Protein AF-A0A7V9NEZ3-F1 (afdb_monomer_lite)

Foldseek 3Di:
DVLLVVLVVCVVVVVLVVSLVSLVVCLVVLVVVPPVSNLVSLLSNLVSLCSVLVVDDLVCNLVSLVVLLVVLVVVCVVPVQRLSSLLSNLVSCLSNVVLVVSVVSLLSSLQSPCVYPPNNPVSNVSSVCCVLVGSLLSVLCVVPVPPSVVSSVVVVVVVVVSCVVRVD

Structure (mmCIF, N/CA/C/O backbone):
data_AF-A0A7V9NEZ3-F1
#
_entry.id   AF-A0A7V9NEZ3-F1
#
loop_
_atom_site.group_PDB
_atom_site.id
_atom_site.type_symbol
_atom_site.label_atom_id
_atom_site.label_alt_id
_atom_site.label_comp_id
_atom_site.label_asym_id
_atom_site.label_entity_id
_atom_site.label_seq_id
_atom_site.pdbx_PDB_ins_code
_atom_site.Cartn_x
_atom_site.Cartn_y
_atom_site.Cartn_z
_atom_site.occupancy
_atom_site.B_iso_or_equiv
_atom_site.auth_seq_id
_atom_site.auth_comp_id
_atom_site.auth_asym_id
_atom_site.auth_atom_id
_atom_site.pdbx_PDB_model_num
ATOM 1 N N . GLU A 1 1 ? 11.061 -5.346 -21.698 1.00 66.56 1 GLU A N 1
ATOM 2 C CA . GLU A 1 1 ? 9.757 -4.837 -22.177 1.00 66.56 1 GLU A CA 1
ATOM 3 C C . GLU A 1 1 ? 8.754 -5.948 -22.486 1.00 66.56 1 GLU A C 1
ATOM 5 O O . GLU A 1 1 ? 7.696 -5.930 -21.875 1.00 66.56 1 GLU A O 1
ATOM 10 N N . LEU A 1 2 ? 9.082 -6.962 -23.305 1.00 80.31 2 LEU A N 1
ATOM 11 C CA . LEU A 1 2 ? 8.154 -8.066 -23.640 1.00 80.31 2 LEU A CA 1
ATOM 12 C C . LEU A 1 2 ? 7.486 -8.724 -22.411 1.00 80.31 2 LEU A C 1
ATOM 14 O O . LEU A 1 2 ? 6.272 -8.881 -22.376 1.00 80.31 2 LEU A O 1
ATOM 18 N N . THR A 1 3 ? 8.256 -9.060 -21.372 1.00 83.12 3 THR A N 1
ATOM 19 C CA . THR A 1 3 ? 7.724 -9.711 -20.160 1.00 83.12 3 THR A CA 1
ATOM 20 C C . THR A 1 3 ? 6.794 -8.813 -19.339 1.00 83.12 3 THR A C 1
ATOM 22 O O . THR A 1 3 ? 5.874 -9.319 -18.706 1.00 83.12 3 THR A O 1
ATOM 25 N N . ILE A 1 4 ? 7.001 -7.491 -19.369 1.00 86.94 4 ILE A N 1
ATOM 26 C CA . ILE A 1 4 ? 6.129 -6.525 -18.680 1.00 86.94 4 ILE A CA 1
ATOM 27 C C . ILE A 1 4 ? 4.768 -6.508 -19.377 1.00 86.94 4 ILE A C 1
ATOM 29 O O . ILE A 1 4 ? 3.754 -6.697 -18.716 1.00 86.94 4 ILE A O 1
ATOM 33 N N . GLY A 1 5 ? 4.755 -6.416 -20.712 1.00 89.69 5 GLY A N 1
ATOM 34 C CA . GLY A 1 5 ? 3.517 -6.483 -21.493 1.00 89.69 5 GLY A CA 1
ATOM 35 C C . GLY A 1 5 ? 2.768 -7.811 -21.326 1.00 89.69 5 GLY A C 1
ATOM 36 O O . GLY A 1 5 ? 1.543 -7.825 -21.264 1.00 89.69 5 GLY A O 1
ATOM 37 N N . VAL A 1 6 ? 3.484 -8.934 -21.176 1.00 92.19 6 VAL A N 1
ATOM 38 C CA . VAL A 1 6 ? 2.861 -10.227 -20.831 1.00 92.19 6 VAL A CA 1
ATOM 39 C C . VAL A 1 6 ? 2.223 -10.188 -19.439 1.00 92.19 6 VAL A C 1
ATOM 41 O O . VAL A 1 6 ? 1.110 -10.683 -19.272 1.00 92.19 6 VAL A O 1
ATOM 44 N N . GLY A 1 7 ? 2.895 -9.596 -18.448 1.00 93.06 7 GLY A N 1
ATOM 45 C CA . GLY A 1 7 ? 2.334 -9.406 -17.108 1.00 93.06 7 GLY A CA 1
ATOM 46 C C . GLY A 1 7 ? 1.058 -8.560 -17.123 1.00 93.06 7 GLY A C 1
ATOM 47 O O . GLY A 1 7 ? 0.061 -8.952 -16.520 1.00 93.06 7 GLY A O 1
ATOM 48 N N . GLU A 1 8 ? 1.059 -7.451 -17.865 1.00 94.19 8 GLU A N 1
ATOM 49 C CA . GLU A 1 8 ? -0.105 -6.570 -18.033 1.00 94.19 8 GLU A CA 1
ATOM 50 C C . GLU A 1 8 ? -1.266 -7.295 -18.725 1.00 94.19 8 GLU A C 1
ATOM 52 O O . GLU A 1 8 ? -2.395 -7.255 -18.240 1.00 94.19 8 GLU A O 1
ATOM 57 N N . TYR A 1 9 ? -0.992 -8.036 -19.804 1.00 96.06 9 TYR A N 1
ATOM 58 C CA . TYR A 1 9 ? -1.996 -8.863 -20.477 1.00 96.06 9 TYR A CA 1
ATOM 59 C C . TYR A 1 9 ? -2.626 -9.889 -19.524 1.00 96.06 9 TYR A C 1
ATOM 61 O O . TYR A 1 9 ? -3.845 -10.006 -19.444 1.00 96.06 9 TYR A O 1
ATOM 69 N N . LEU A 1 10 ? -1.807 -10.601 -18.743 1.00 95.25 10 LEU A N 1
ATOM 70 C CA . LEU A 1 10 ? -2.298 -11.560 -17.749 1.00 95.25 10 LEU A CA 1
ATOM 71 C C . LEU A 1 10 ? -3.146 -10.888 -16.664 1.00 95.25 10 LEU A C 1
ATOM 73 O O . LEU A 1 10 ? -4.124 -11.476 -16.206 1.00 95.25 10 LEU A O 1
ATOM 77 N N . TYR A 1 11 ? -2.777 -9.678 -16.244 1.00 95.25 11 TYR A N 1
ATOM 78 C CA . TYR A 1 11 ? -3.557 -8.908 -15.282 1.00 95.25 11 TYR A CA 1
ATOM 79 C C . TYR A 1 11 ? -4.940 -8.552 -15.842 1.00 95.25 11 TYR A C 1
ATOM 81 O O . TYR A 1 11 ? -5.932 -8.731 -15.140 1.00 95.25 11 TYR A O 1
ATOM 89 N N . LEU A 1 12 ? -5.012 -8.106 -17.100 1.00 95.94 12 LEU A N 1
ATOM 90 C CA . LEU A 1 12 ? -6.273 -7.770 -17.775 1.00 95.94 12 LEU A CA 1
ATOM 91 C C . LEU A 1 12 ? -7.192 -8.987 -17.979 1.00 95.94 12 LEU A C 1
ATOM 93 O O . LEU A 1 12 ? -8.405 -8.830 -18.019 1.00 95.94 12 LEU A O 1
ATOM 97 N N . GLU A 1 13 ? -6.626 -10.193 -18.042 1.00 97.56 13 GLU A N 1
ATOM 98 C CA . GLU A 1 13 ? -7.349 -11.473 -18.125 1.00 97.56 13 GLU A CA 1
ATOM 99 C C . GLU A 1 13 ? -7.709 -12.069 -16.740 1.00 97.56 13 GLU A C 1
ATOM 101 O O . GLU A 1 13 ? -7.945 -13.278 -16.597 1.00 97.56 13 GLU A O 1
ATOM 106 N N . ASP A 1 14 ? -7.680 -11.249 -15.683 1.00 96.50 14 ASP A N 1
ATOM 107 C CA . ASP A 1 14 ? -7.915 -11.630 -14.282 1.00 96.50 14 ASP A CA 1
ATOM 108 C C . ASP A 1 14 ? -6.998 -12.767 -13.779 1.00 96.50 14 ASP A C 1
ATOM 110 O O . ASP A 1 14 ? -7.268 -13.449 -12.782 1.00 96.50 14 ASP A O 1
ATOM 114 N N . ARG A 1 15 ? -5.857 -13.000 -14.443 1.00 97.31 15 ARG A N 1
ATOM 115 C CA . ARG A 1 15 ? -4.840 -13.98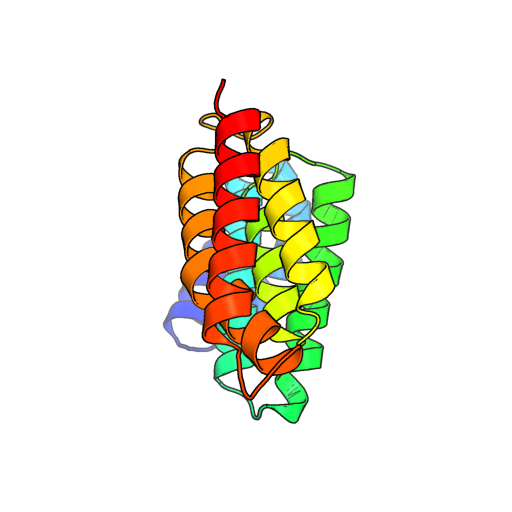7 -14.039 1.00 97.31 15 ARG A CA 1
ATOM 116 C C . ARG A 1 15 ? -3.852 -13.364 -13.056 1.00 97.31 15 ARG A C 1
ATOM 118 O O . ARG A 1 15 ? -2.640 -13.504 -13.208 1.00 97.31 15 ARG A O 1
ATOM 125 N N . PHE A 1 16 ? -4.368 -12.728 -12.004 1.00 97.44 16 PHE A N 1
ATOM 126 C CA . PHE A 1 16 ? -3.596 -11.903 -11.064 1.00 97.44 16 PHE A CA 1
ATOM 127 C C . PHE A 1 16 ? -2.389 -12.612 -10.446 1.00 97.44 16 PHE A C 1
ATOM 129 O O . PHE A 1 16 ? -1.311 -12.036 -10.359 1.00 97.44 16 PHE A O 1
ATOM 136 N N . GLY A 1 17 ? -2.541 -13.883 -10.058 1.00 96.69 17 GLY A N 1
ATOM 137 C CA . GLY A 1 17 ? -1.428 -14.661 -9.511 1.00 96.69 17 GLY A CA 1
ATOM 138 C C . GLY A 1 17 ? -0.304 -14.864 -10.526 1.00 96.69 17 GLY A C 1
ATOM 139 O O . GLY A 1 17 ? 0.858 -14.672 -10.200 1.00 96.69 17 GLY A O 1
ATOM 140 N N . ILE A 1 18 ? -0.642 -15.187 -11.776 1.00 97.38 18 ILE A N 1
ATOM 141 C CA . ILE A 1 18 ? 0.360 -15.383 -12.833 1.00 97.38 18 ILE A CA 1
ATOM 142 C C . ILE A 1 18 ? 1.001 -14.041 -13.201 1.00 97.38 18 ILE A C 1
ATOM 144 O O . ILE A 1 18 ? 2.217 -13.978 -13.376 1.00 97.38 18 ILE A O 1
ATOM 148 N N . ALA A 1 19 ? 0.205 -12.970 -13.268 1.00 97.56 19 ALA A N 1
ATOM 149 C CA . ALA A 1 19 ? 0.694 -11.616 -13.501 1.00 97.56 19 ALA A CA 1
ATOM 150 C C . ALA A 1 19 ? 1.710 -11.199 -12.427 1.00 97.56 19 ALA A C 1
ATOM 152 O O . ALA A 1 19 ? 2.828 -10.822 -12.768 1.00 97.56 19 ALA A O 1
ATOM 153 N N . ALA A 1 20 ? 1.379 -11.373 -11.142 1.00 97.44 20 ALA A N 1
ATOM 154 C CA . ALA A 1 20 ? 2.274 -11.064 -10.028 1.00 97.44 20 ALA A CA 1
ATOM 155 C C . ALA A 1 20 ? 3.597 -11.842 -10.116 1.00 97.44 20 ALA A C 1
ATOM 157 O O . ALA A 1 20 ? 4.668 -11.243 -10.067 1.00 97.44 20 ALA A O 1
ATOM 158 N N . GLU A 1 21 ? 3.546 -13.159 -10.340 1.00 97.56 21 GLU A N 1
ATOM 159 C CA . GLU A 1 21 ? 4.762 -13.967 -10.506 1.00 97.56 21 GLU A CA 1
ATOM 160 C C . GLU A 1 21 ? 5.562 -13.566 -11.761 1.00 97.56 21 GLU A C 1
ATOM 162 O O . GLU A 1 21 ? 6.780 -13.735 -11.821 1.00 97.56 21 GLU A O 1
ATOM 167 N N . THR A 1 22 ? 4.903 -13.054 -12.801 1.00 97.00 22 THR A N 1
ATOM 168 C CA . THR A 1 22 ? 5.573 -12.574 -14.020 1.00 97.00 22 THR A CA 1
ATOM 169 C C . THR A 1 22 ? 6.299 -11.258 -13.763 1.00 97.00 22 THR A C 1
ATOM 171 O O . THR A 1 22 ? 7.468 -11.142 -14.130 1.00 97.00 22 THR A O 1
ATOM 174 N N . PHE A 1 23 ? 5.648 -10.305 -13.088 1.00 96.94 23 PHE A N 1
ATOM 175 C CA . PHE A 1 23 ? 6.270 -9.043 -12.694 1.00 96.94 23 PHE A CA 1
ATOM 176 C C . PHE A 1 23 ? 7.427 -9.258 -11.712 1.00 96.94 23 PHE A C 1
ATOM 178 O O . PHE A 1 23 ? 8.486 -8.671 -11.907 1.00 96.94 23 PHE A O 1
ATOM 185 N N . GLU A 1 24 ? 7.280 -10.161 -10.733 1.00 95.81 24 GLU A N 1
ATOM 186 C CA . GLU A 1 24 ? 8.328 -10.487 -9.750 1.00 95.81 24 GLU A CA 1
ATOM 187 C C . GLU A 1 24 ? 9.661 -10.826 -10.432 1.00 95.81 24 GLU A C 1
ATOM 189 O O . GLU A 1 24 ? 10.707 -10.282 -10.092 1.00 95.81 24 GLU A O 1
ATOM 194 N N . ARG A 1 25 ? 9.621 -11.669 -11.471 1.00 94.56 25 ARG A N 1
ATOM 195 C CA . ARG A 1 25 ? 10.818 -12.115 -12.206 1.00 94.56 25 ARG A CA 1
ATOM 196 C C . ARG A 1 25 ? 11.565 -10.989 -12.916 1.00 94.56 25 ARG A C 1
ATOM 198 O O . ARG A 1 25 ? 12.717 -11.180 -13.304 1.00 94.56 25 ARG A O 1
ATOM 205 N N . VAL A 1 26 ? 10.912 -9.853 -13.143 1.00 93.75 26 VAL A N 1
ATOM 206 C CA . VAL A 1 26 ? 11.496 -8.705 -13.840 1.00 93.75 26 VAL A CA 1
ATOM 207 C C . VAL A 1 26 ? 11.685 -7.486 -12.947 1.00 93.75 26 VAL A C 1
ATOM 209 O O . VAL A 1 26 ? 12.251 -6.508 -13.433 1.00 93.75 26 VAL A O 1
ATOM 212 N N . LEU A 1 27 ? 11.300 -7.543 -11.665 1.00 92.50 27 LEU A N 1
ATOM 213 C CA . LEU A 1 27 ? 11.466 -6.435 -10.719 1.00 92.50 27 LEU A CA 1
ATOM 214 C C . LEU A 1 27 ? 12.923 -5.972 -10.671 1.00 92.50 27 LEU A C 1
ATOM 216 O O . LEU A 1 27 ? 13.213 -4.852 -11.079 1.00 92.50 27 LEU A O 1
ATOM 220 N N . ASP A 1 28 ? 13.862 -6.838 -10.305 1.00 90.50 28 ASP A N 1
ATOM 221 C CA . ASP A 1 28 ? 15.265 -6.423 -10.148 1.00 90.50 28 ASP A CA 1
ATOM 222 C C . ASP A 1 28 ? 15.924 -6.063 -11.488 1.00 90.50 28 ASP A C 1
ATOM 224 O O . ASP A 1 28 ? 16.806 -5.209 -11.576 1.00 90.50 28 ASP A O 1
ATOM 228 N N . VAL A 1 29 ? 15.479 -6.691 -12.581 1.00 90.88 29 VAL A N 1
ATOM 229 C CA . VAL A 1 29 ? 15.985 -6.387 -13.927 1.00 90.88 29 VAL A CA 1
ATOM 230 C C . VAL A 1 29 ? 15.497 -5.019 -14.403 1.00 90.88 29 VAL A C 1
ATOM 232 O O . VAL A 1 29 ? 16.228 -4.333 -15.119 1.00 90.88 29 VAL A O 1
ATOM 235 N N . SER A 1 30 ? 14.297 -4.598 -13.998 1.00 92.44 30 SER A N 1
ATOM 236 C CA . SER A 1 30 ? 13.709 -3.327 -14.427 1.00 92.44 30 SER A CA 1
ATOM 237 C C . SER A 1 30 ? 14.472 -2.098 -13.926 1.00 92.44 30 SER A C 1
ATOM 239 O O . SER A 1 30 ? 14.430 -1.075 -14.601 1.00 92.44 30 SER A O 1
ATOM 241 N N . LEU A 1 31 ? 15.288 -2.216 -12.869 1.00 90.81 31 LEU A N 1
ATOM 242 C CA . LEU A 1 31 ? 16.240 -1.166 -12.471 1.00 90.81 31 LEU A CA 1
ATOM 243 C C . LEU A 1 31 ? 17.200 -0.787 -13.610 1.00 90.81 31 LEU A C 1
ATOM 245 O O . LEU A 1 31 ? 17.531 0.384 -13.783 1.00 90.81 31 LEU A O 1
ATOM 249 N N . ARG A 1 32 ? 17.601 -1.754 -14.450 1.00 91.19 32 ARG A N 1
ATOM 250 C CA . ARG A 1 32 ? 18.468 -1.501 -15.619 1.00 91.19 32 ARG A CA 1
ATOM 251 C C . ARG A 1 32 ? 17.764 -0.727 -16.731 1.00 91.19 32 ARG A C 1
ATOM 253 O O . ARG A 1 32 ? 18.433 -0.163 -17.588 1.00 91.19 32 ARG A O 1
ATOM 260 N N . LEU A 1 33 ? 16.431 -0.729 -16.731 1.00 89.00 33 LEU A N 1
ATOM 261 C CA . LEU A 1 33 ? 15.598 0.048 -17.653 1.00 89.00 33 LEU A CA 1
ATOM 262 C C . LEU A 1 33 ? 15.356 1.477 -17.133 1.00 89.00 33 LEU A C 1
ATOM 264 O O . LEU A 1 33 ? 14.749 2.287 -17.827 1.00 89.00 33 LEU A O 1
ATOM 268 N N . GLY A 1 34 ? 15.850 1.785 -15.931 1.00 90.81 34 GLY A N 1
ATOM 269 C CA . GLY A 1 34 ? 15.758 3.083 -15.279 1.00 90.81 34 GLY A CA 1
ATOM 270 C C . GLY A 1 34 ? 14.731 3.115 -14.138 1.00 90.81 34 GLY A C 1
ATOM 271 O O . GLY A 1 34 ? 13.809 2.294 -14.102 1.00 90.81 34 GLY A O 1
ATOM 272 N N . PRO A 1 35 ? 14.835 4.096 -13.220 1.00 89.12 35 PRO A N 1
ATOM 273 C CA . PRO A 1 35 ? 13.983 4.169 -12.027 1.00 89.12 35 PRO A CA 1
ATOM 274 C C . PRO A 1 35 ? 12.486 4.275 -12.341 1.00 89.12 35 PRO A C 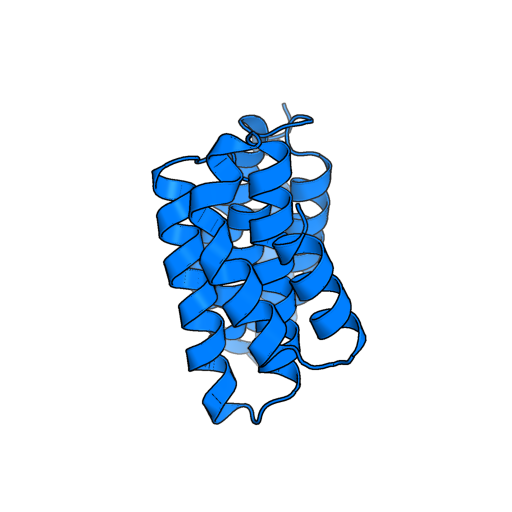1
ATOM 276 O O . PRO A 1 35 ? 11.637 3.846 -11.576 1.00 89.12 35 PRO A O 1
ATOM 279 N N . GLU A 1 36 ? 12.125 4.882 -13.471 1.00 89.31 36 GLU A N 1
ATOM 280 C CA . GLU A 1 36 ? 10.730 5.055 -13.917 1.00 89.31 36 GLU A CA 1
ATOM 281 C C . GLU A 1 36 ? 10.081 3.739 -14.343 1.00 89.31 36 GLU A C 1
ATOM 283 O O . GLU A 1 36 ? 8.940 3.446 -13.989 1.00 89.31 36 GLU A O 1
ATOM 288 N N . ALA A 1 37 ? 10.831 2.926 -15.086 1.00 92.00 37 ALA A N 1
ATOM 289 C CA . ALA A 1 37 ? 10.393 1.593 -15.460 1.00 92.00 37 ALA A CA 1
ATOM 290 C C . ALA A 1 37 ? 10.308 0.688 -14.226 1.00 92.00 37 ALA A C 1
ATOM 292 O O . ALA A 1 37 ? 9.364 -0.094 -14.120 1.00 92.00 37 ALA A O 1
ATOM 293 N N . HIS A 1 38 ? 11.255 0.828 -13.291 1.00 94.81 38 HIS A N 1
ATOM 294 C CA . HIS A 1 38 ? 11.250 0.074 -12.043 1.00 94.81 38 HIS A CA 1
ATOM 295 C C . HIS A 1 38 ? 10.019 0.366 -11.185 1.00 94.81 38 HIS A C 1
ATOM 297 O O . HIS A 1 38 ? 9.276 -0.560 -10.864 1.00 94.81 38 HIS A O 1
ATOM 303 N N . GLU A 1 39 ? 9.746 1.643 -10.898 1.00 93.56 39 GLU A N 1
ATOM 304 C CA . GLU A 1 39 ? 8.566 2.046 -10.126 1.00 93.56 39 GLU A CA 1
ATOM 305 C C . GLU A 1 39 ? 7.267 1.538 -10.762 1.00 93.56 39 GLU A C 1
ATOM 307 O O . GLU A 1 39 ? 6.393 1.038 -10.058 1.00 93.56 39 GLU A O 1
ATOM 312 N N . ARG A 1 40 ? 7.154 1.584 -12.096 1.00 94.12 40 ARG A N 1
ATOM 313 C CA . ARG A 1 40 ? 5.971 1.073 -12.802 1.00 94.12 40 ARG A CA 1
ATOM 314 C C . ARG A 1 40 ? 5.799 -0.437 -12.649 1.00 94.12 40 ARG A C 1
ATOM 316 O O . ARG A 1 40 ? 4.684 -0.905 -12.450 1.00 94.12 40 ARG A O 1
ATOM 323 N N . VAL A 1 41 ? 6.879 -1.213 -12.759 1.00 96.31 41 VAL A N 1
ATOM 324 C CA . VAL A 1 41 ? 6.820 -2.674 -12.567 1.00 96.31 41 VAL A CA 1
ATOM 325 C C . VAL A 1 41 ? 6.482 -3.005 -11.114 1.00 96.31 41 VAL A C 1
ATOM 327 O O . VAL A 1 41 ? 5.693 -3.916 -10.871 1.00 96.31 41 VAL A O 1
ATOM 330 N N . LEU A 1 42 ? 7.043 -2.259 -10.161 1.00 97.19 42 LEU A N 1
ATOM 331 C CA . LEU A 1 42 ? 6.769 -2.417 -8.735 1.00 97.19 42 LEU A CA 1
ATOM 332 C C . LEU A 1 42 ? 5.301 -2.131 -8.397 1.00 97.19 42 LEU A C 1
ATOM 334 O O . LEU A 1 42 ? 4.672 -2.911 -7.678 1.00 97.19 42 LEU A O 1
ATOM 338 N N . ASP A 1 43 ? 4.742 -1.065 -8.966 1.00 97.12 43 ASP A N 1
ATOM 339 C CA . ASP A 1 43 ? 3.332 -0.707 -8.821 1.00 97.12 43 ASP A CA 1
ATOM 340 C C . ASP A 1 43 ? 2.404 -1.769 -9.431 1.00 97.12 43 ASP A C 1
ATOM 342 O O . ASP A 1 43 ? 1.463 -2.239 -8.785 1.00 97.12 43 ASP A O 1
ATOM 346 N N . TRP A 1 44 ? 2.714 -2.240 -10.643 1.00 97.62 44 TRP A N 1
ATOM 347 C CA . TRP A 1 44 ? 1.969 -3.320 -11.295 1.00 97.62 44 TRP A CA 1
ATOM 348 C C . TRP A 1 44 ? 2.011 -4.631 -10.512 1.00 97.62 44 TRP A C 1
ATOM 350 O O . TRP A 1 44 ? 0.989 -5.309 -10.371 1.00 97.62 44 TRP A O 1
ATOM 360 N N . TRP A 1 45 ? 3.181 -4.988 -9.987 1.00 98.50 45 TRP A N 1
ATOM 361 C CA . TRP A 1 45 ? 3.361 -6.173 -9.159 1.00 98.50 45 TRP A CA 1
ATOM 362 C C . TRP A 1 45 ? 2.480 -6.122 -7.906 1.00 98.50 45 TRP A C 1
ATOM 364 O O . TRP A 1 45 ? 1.735 -7.068 -7.631 1.00 98.50 45 TRP A O 1
ATOM 374 N N . ALA A 1 46 ? 2.510 -5.004 -7.179 1.00 98.44 46 ALA A N 1
ATOM 375 C CA . ALA A 1 46 ? 1.715 -4.831 -5.970 1.00 98.44 46 ALA A CA 1
ATOM 376 C C . ALA A 1 46 ? 0.212 -4.769 -6.274 1.00 98.44 46 ALA A C 1
ATOM 378 O O . ALA A 1 46 ? -0.574 -5.414 -5.581 1.00 98.44 46 ALA A O 1
ATOM 379 N N . THR A 1 47 ? -0.180 -4.106 -7.365 1.00 98.19 47 THR A N 1
ATOM 380 C CA . THR A 1 47 ? -1.568 -4.075 -7.851 1.00 98.19 47 THR A CA 1
ATOM 381 C C . THR A 1 47 ? -2.082 -5.480 -8.170 1.00 98.19 47 THR A C 1
ATOM 383 O O . THR A 1 47 ? -3.190 -5.847 -7.775 1.00 98.19 47 THR A O 1
ATOM 386 N N . ALA A 1 48 ? -1.281 -6.309 -8.847 1.00 98.44 48 ALA A N 1
ATOM 387 C CA . ALA A 1 48 ? -1.643 -7.694 -9.136 1.00 98.44 48 ALA A CA 1
ATOM 388 C C . ALA A 1 48 ? -1.821 -8.518 -7.849 1.00 98.44 48 ALA A C 1
ATOM 390 O O . ALA A 1 48 ? -2.778 -9.287 -7.735 1.00 98.44 48 ALA A O 1
ATOM 391 N N . LEU A 1 49 ? -0.947 -8.335 -6.854 1.00 98.44 49 LEU A N 1
ATOM 392 C CA . LEU A 1 49 ? -1.084 -8.997 -5.556 1.00 98.44 49 LEU A CA 1
ATOM 393 C C . LEU A 1 49 ? -2.292 -8.494 -4.754 1.00 98.44 49 LEU A C 1
ATOM 395 O O . LEU A 1 49 ? -2.969 -9.312 -4.134 1.00 98.44 49 LEU A O 1
ATOM 399 N N . ASP A 1 50 ? -2.617 -7.202 -4.794 1.00 98.19 50 ASP A N 1
ATOM 400 C CA . ASP A 1 50 ? -3.817 -6.660 -4.149 1.00 98.19 50 ASP A CA 1
ATOM 401 C C . ASP A 1 50 ? -5.096 -7.234 -4.772 1.00 98.19 50 ASP A C 1
ATOM 403 O O . ASP A 1 50 ? -5.947 -7.778 -4.064 1.00 98.19 50 ASP A O 1
ATOM 407 N N . ARG A 1 51 ? -5.202 -7.244 -6.109 1.00 98.00 51 ARG A N 1
ATOM 408 C CA . ARG A 1 51 ? -6.332 -7.890 -6.803 1.00 98.00 51 ARG A CA 1
ATOM 409 C C . ARG A 1 51 ? -6.427 -9.375 -6.486 1.00 98.00 51 ARG A C 1
ATOM 411 O O . ARG A 1 51 ? -7.525 -9.881 -6.235 1.00 98.00 51 ARG A O 1
ATOM 418 N N . LEU A 1 52 ? -5.288 -10.067 -6.427 1.00 97.62 52 LEU A N 1
ATOM 419 C CA . LEU A 1 52 ? -5.248 -11.450 -5.974 1.00 97.62 52 LEU A CA 1
ATOM 420 C C . LEU A 1 52 ? -5.794 -11.559 -4.545 1.00 97.62 52 LEU A C 1
ATOM 422 O O . LEU A 1 52 ? -6.684 -12.374 -4.331 1.00 97.62 52 LEU A O 1
ATOM 426 N N . ALA A 1 53 ? -5.336 -10.747 -3.591 1.00 97.31 53 ALA A N 1
ATOM 427 C CA . ALA A 1 53 ? -5.811 -10.776 -2.208 1.00 97.31 53 ALA A CA 1
ATOM 428 C C . ALA A 1 53 ? -7.327 -10.543 -2.117 1.00 97.31 53 ALA A C 1
ATOM 430 O O . ALA A 1 53 ? -8.034 -11.319 -1.473 1.00 97.31 53 ALA A O 1
ATOM 431 N N . LEU A 1 54 ? -7.852 -9.539 -2.819 1.00 95.94 54 LEU A N 1
ATOM 432 C CA . LEU A 1 54 ? -9.284 -9.234 -2.843 1.00 95.94 54 LEU A CA 1
ATOM 433 C C . LEU A 1 54 ? -10.128 -10.380 -3.424 1.00 95.94 54 LEU A C 1
ATOM 435 O O . LEU A 1 54 ? -11.244 -10.604 -2.953 1.00 95.94 54 LEU A O 1
ATOM 439 N N . SER A 1 55 ? -9.582 -11.153 -4.371 1.00 95.94 55 SER A N 1
ATOM 440 C CA . SER A 1 55 ? -10.235 -12.348 -4.932 1.00 95.94 55 SER A CA 1
ATOM 441 C C . SER A 1 55 ? -10.243 -13.568 -3.996 1.00 95.94 55 SER A C 1
ATOM 443 O O . SER A 1 55 ? -10.908 -14.564 -4.287 1.00 95.94 55 SER A O 1
ATOM 445 N N . ARG A 1 56 ? -9.497 -13.535 -2.881 1.00 94.94 56 ARG A N 1
ATOM 446 C CA . ARG A 1 56 ? -9.376 -14.660 -1.938 1.00 94.94 56 ARG A CA 1
ATOM 447 C C . ARG A 1 56 ? -10.199 -14.462 -0.659 1.00 94.94 56 ARG A C 1
ATOM 449 O O . ARG A 1 56 ? -10.513 -13.322 -0.290 1.00 94.94 56 ARG A O 1
ATOM 456 N N . PRO A 1 57 ? -10.519 -15.562 0.054 1.00 93.75 57 PRO A N 1
ATOM 457 C CA . PRO A 1 57 ? -11.055 -15.511 1.414 1.00 93.75 57 PRO A CA 1
ATOM 458 C C . PRO A 1 57 ? -10.134 -14.745 2.369 1.00 93.75 57 PRO A C 1
ATOM 460 O O . PRO A 1 57 ? -8.914 -14.719 2.174 1.00 93.75 57 PRO A O 1
ATOM 463 N N . ARG A 1 58 ? -10.718 -14.120 3.400 1.00 90.19 58 ARG A N 1
ATOM 464 C CA . ARG A 1 58 ? -10.035 -13.195 4.324 1.00 90.19 58 ARG A CA 1
ATOM 465 C C . ARG A 1 58 ? -8.816 -13.828 4.999 1.00 90.19 58 ARG A C 1
ATOM 467 O O . ARG A 1 58 ? -7.812 -13.152 5.192 1.00 90.19 58 ARG A O 1
ATOM 474 N N . GLU A 1 59 ? -8.893 -15.119 5.292 1.00 91.38 59 GLU A N 1
ATOM 475 C CA . GLU A 1 59 ? -7.891 -15.912 6.006 1.00 91.38 59 GLU A CA 1
ATOM 476 C C . GLU A 1 59 ? -6.564 -16.002 5.239 1.00 91.38 59 GLU A C 1
ATOM 478 O O . GLU A 1 59 ? -5.500 -16.094 5.843 1.00 91.38 59 GLU A O 1
ATOM 483 N N . ILE A 1 60 ? -6.613 -15.940 3.904 1.00 92.62 60 ILE A N 1
ATOM 484 C CA . ILE A 1 60 ? -5.432 -16.064 3.037 1.00 92.62 60 ILE A CA 1
ATOM 485 C C . ILE A 1 60 ? -4.847 -14.686 2.687 1.00 92.62 60 ILE A C 1
ATOM 487 O O . ILE A 1 60 ? -3.6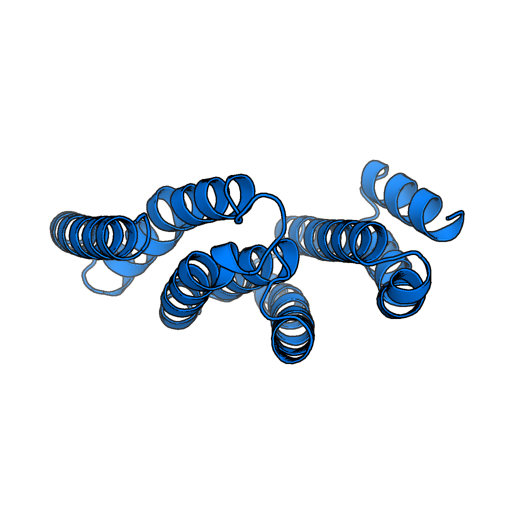56 -14.574 2.388 1.00 92.62 60 ILE A O 1
ATOM 491 N N . ARG A 1 61 ? -5.653 -13.614 2.757 1.00 94.44 61 ARG A N 1
ATOM 492 C CA . ARG A 1 61 ? -5.244 -12.256 2.342 1.00 94.44 61 ARG A CA 1
ATOM 493 C C . ARG A 1 61 ? -4.008 -11.764 3.077 1.00 94.44 61 ARG A C 1
ATOM 495 O O . ARG A 1 61 ? -3.130 -11.183 2.447 1.00 94.44 61 ARG A O 1
ATOM 502 N N . GLY A 1 62 ? -3.917 -12.043 4.379 1.00 94.25 62 GLY A N 1
ATOM 503 C CA . GLY A 1 62 ? -2.788 -11.619 5.209 1.00 94.25 62 GLY A CA 1
ATOM 504 C C . GLY A 1 62 ? -1.442 -12.110 4.672 1.00 94.25 62 GLY A C 1
ATOM 505 O O . GLY A 1 62 ? -0.493 -11.336 4.613 1.00 94.25 62 GLY A O 1
ATOM 506 N N . GLY A 1 63 ? -1.372 -13.356 4.185 1.00 96.12 63 GLY A N 1
ATOM 507 C CA . GLY A 1 63 ? -0.150 -13.904 3.589 1.00 96.12 63 GLY A CA 1
ATOM 508 C C . GLY A 1 63 ? 0.239 -13.229 2.270 1.00 96.12 63 GLY A C 1
ATOM 509 O O . GLY A 1 63 ? 1.423 -13.055 1.994 1.00 96.12 63 GLY A O 1
ATOM 510 N N . ILE A 1 64 ? -0.743 -12.802 1.470 1.00 97.75 64 ILE A N 1
ATOM 511 C CA . ILE A 1 64 ? -0.496 -12.077 0.215 1.00 97.75 64 ILE A CA 1
ATOM 512 C C . ILE A 1 64 ? -0.007 -10.656 0.511 1.00 97.75 64 ILE A C 1
ATOM 514 O O . ILE A 1 64 ? 1.019 -10.244 -0.027 1.00 97.75 64 ILE A O 1
ATOM 518 N N . TYR A 1 65 ? -0.673 -9.931 1.414 1.00 98.31 65 TYR A N 1
ATOM 519 C CA . TYR A 1 65 ? -0.232 -8.594 1.815 1.00 98.31 65 TYR A CA 1
ATOM 520 C C . TYR A 1 65 ? 1.139 -8.611 2.503 1.00 98.31 65 TYR A C 1
ATOM 522 O O . TYR A 1 65 ? 1.943 -7.717 2.258 1.00 98.31 65 TYR A O 1
ATOM 530 N N . ALA A 1 66 ? 1.471 -9.652 3.274 1.00 97.62 66 ALA A N 1
ATOM 531 C CA . ALA A 1 66 ? 2.803 -9.805 3.862 1.00 97.62 66 ALA A CA 1
ATOM 532 C C . ALA A 1 66 ? 3.924 -9.881 2.805 1.00 97.62 66 ALA A C 1
ATOM 534 O O . ALA A 1 66 ? 5.020 -9.371 3.043 1.00 97.62 66 ALA A O 1
ATOM 535 N N . ARG A 1 67 ? 3.653 -10.452 1.617 1.00 97.94 67 ARG A N 1
ATOM 536 C CA . ARG A 1 67 ? 4.603 -10.414 0.488 1.00 97.94 67 ARG A CA 1
ATOM 537 C C . ARG A 1 67 ? 4.849 -8.981 0.024 1.00 97.94 67 ARG A C 1
ATOM 539 O O . ARG A 1 67 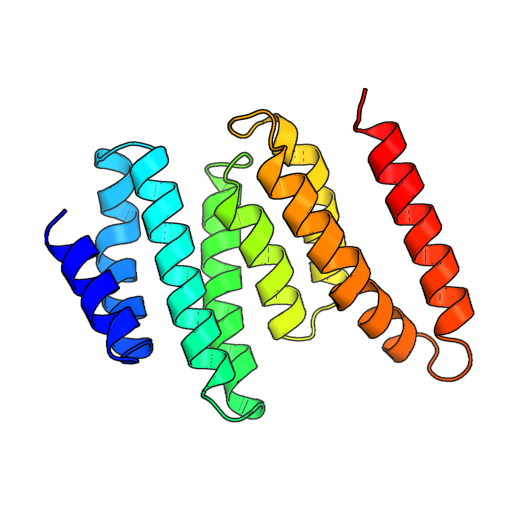? 6.005 -8.603 -0.147 1.00 97.94 67 ARG A O 1
ATOM 546 N N . ILE A 1 68 ? 3.779 -8.193 -0.133 1.00 98.56 68 ILE A N 1
ATOM 547 C CA . ILE A 1 68 ? 3.873 -6.776 -0.514 1.00 98.56 68 ILE A CA 1
ATOM 548 C C . ILE A 1 68 ? 4.700 -6.015 0.527 1.00 98.56 68 ILE A C 1
ATOM 550 O O . ILE A 1 68 ? 5.677 -5.371 0.159 1.00 98.56 68 ILE A O 1
ATOM 554 N N . VAL A 1 69 ? 4.377 -6.162 1.818 1.00 98.69 69 VAL A N 1
ATOM 555 C CA . VAL A 1 69 ? 5.113 -5.519 2.923 1.00 98.69 69 VAL A CA 1
ATOM 556 C C . VAL A 1 69 ? 6.609 -5.821 2.834 1.00 98.69 69 VAL A C 1
ATOM 558 O O . VAL A 1 69 ? 7.409 -4.893 2.764 1.00 98.69 69 VAL A O 1
ATOM 561 N N . SER A 1 70 ? 6.989 -7.100 2.747 1.00 98.31 70 SER A N 1
ATOM 562 C CA . SER A 1 70 ? 8.404 -7.489 2.715 1.00 98.31 70 SER A CA 1
ATOM 563 C C . SER A 1 70 ? 9.156 -6.912 1.511 1.00 98.31 70 SER A C 1
ATOM 565 O O . SER A 1 70 ? 10.323 -6.536 1.639 1.00 98.31 70 SER A O 1
ATOM 567 N N . ARG A 1 71 ? 8.519 -6.824 0.335 1.00 98.06 71 ARG A N 1
ATOM 568 C CA . ARG A 1 71 ? 9.163 -6.247 -0.854 1.00 98.06 71 ARG A CA 1
ATOM 569 C C . ARG A 1 71 ? 9.299 -4.729 -0.760 1.00 98.06 71 ARG A C 1
ATOM 571 O O . ARG A 1 71 ? 10.342 -4.223 -1.170 1.00 98.06 71 ARG A O 1
ATOM 578 N N . MET A 1 72 ? 8.296 -4.029 -0.224 1.00 98.38 72 MET A N 1
ATOM 579 C CA . MET A 1 72 ? 8.335 -2.567 -0.091 1.00 98.38 72 MET A CA 1
ATOM 580 C C . MET A 1 72 ? 9.289 -2.105 1.008 1.00 98.38 72 MET A C 1
ATOM 582 O O . MET A 1 72 ? 9.949 -1.088 0.838 1.00 98.38 72 MET A O 1
ATOM 586 N N . GLU A 1 73 ? 9.430 -2.864 2.096 1.00 98.31 73 GLU A N 1
ATOM 587 C CA . GLU A 1 73 ? 10.456 -2.598 3.114 1.00 98.31 73 GLU A CA 1
ATOM 588 C C . GLU A 1 73 ? 11.869 -2.679 2.527 1.00 98.31 73 GLU A C 1
ATOM 590 O O . GLU A 1 73 ? 12.696 -1.814 2.802 1.00 98.31 73 GLU A O 1
ATOM 595 N N . LYS A 1 74 ? 12.136 -3.690 1.688 1.00 97.31 74 LYS A N 1
ATOM 596 C CA . LYS A 1 74 ? 13.415 -3.808 0.972 1.00 97.31 74 LYS A CA 1
ATOM 597 C C . LYS A 1 74 ? 13.620 -2.662 -0.011 1.00 97.31 74 LYS A C 1
ATOM 599 O O . LYS A 1 74 ? 14.713 -2.121 -0.068 1.00 97.31 74 LYS A O 1
ATOM 604 N N . GLU A 1 75 ? 12.578 -2.290 -0.753 1.00 96.88 75 GLU A N 1
ATOM 605 C CA . GLU A 1 75 ? 12.667 -1.177 -1.698 1.00 96.88 75 GLU A CA 1
ATOM 606 C C . GLU A 1 75 ? 12.998 0.132 -0.984 1.00 96.88 75 GLU A C 1
ATOM 608 O O . GLU A 1 75 ? 13.947 0.800 -1.358 1.00 96.88 75 GLU A O 1
ATOM 613 N N . LEU A 1 76 ? 12.275 0.470 0.087 1.00 96.62 76 LEU A N 1
ATOM 614 C CA . LEU A 1 76 ? 12.470 1.725 0.821 1.00 96.62 76 LEU A CA 1
ATOM 615 C C . LEU A 1 76 ? 13.792 1.783 1.595 1.00 96.62 76 LEU A C 1
ATOM 617 O O . LEU A 1 76 ? 14.225 2.873 1.967 1.00 96.62 76 LEU A O 1
ATOM 621 N N . ALA A 1 77 ? 14.421 0.636 1.861 1.00 96.31 77 ALA A N 1
ATOM 622 C CA . ALA A 1 77 ? 15.770 0.591 2.415 1.00 96.31 77 ALA A CA 1
ATOM 623 C C . ALA A 1 77 ? 16.829 1.039 1.391 1.00 96.31 77 ALA A C 1
ATOM 625 O O . ALA A 1 77 ? 17.819 1.652 1.784 1.00 96.31 77 ALA A O 1
ATOM 626 N N . GLU A 1 78 ? 16.606 0.760 0.104 1.00 93.75 78 GLU A N 1
ATOM 627 C CA . GLU A 1 78 ? 17.511 1.122 -0.995 1.00 93.75 78 GLU A CA 1
ATOM 628 C C . GLU A 1 78 ? 17.149 2.486 -1.614 1.00 93.75 78 GLU A C 1
ATOM 630 O O . GLU A 1 78 ? 18.026 3.311 -1.864 1.00 93.75 78 GLU A O 1
ATOM 635 N N . ASP A 1 79 ? 15.855 2.751 -1.811 1.00 92.81 79 ASP A N 1
ATOM 636 C CA . ASP A 1 79 ? 15.301 3.999 -2.337 1.00 92.81 79 ASP A CA 1
ATOM 637 C C . ASP A 1 79 ? 14.170 4.542 -1.436 1.00 92.81 79 ASP A C 1
ATOM 639 O O . ASP A 1 79 ? 12.984 4.257 -1.647 1.00 92.81 79 ASP A O 1
ATOM 643 N N . PRO A 1 80 ? 14.504 5.394 -0.447 1.00 92.44 80 PRO A N 1
ATOM 644 C CA . PRO A 1 80 ? 13.516 6.036 0.423 1.00 92.44 80 PRO A CA 1
ATOM 645 C C . PRO A 1 80 ? 12.528 6.968 -0.304 1.00 92.44 80 PRO A C 1
ATOM 647 O O . PRO A 1 80 ? 11.529 7.378 0.296 1.00 92.44 80 PRO A O 1
ATOM 650 N N . GLY A 1 81 ? 12.824 7.352 -1.552 1.00 91.94 81 GLY A N 1
ATOM 651 C CA . GLY A 1 81 ? 11.996 8.217 -2.392 1.00 91.94 81 GLY A CA 1
ATOM 652 C C . GLY A 1 81 ? 11.003 7.464 -3.281 1.00 91.94 81 GLY A C 1
ATOM 653 O O . GLY A 1 81 ? 10.195 8.120 -3.942 1.00 91.94 81 GLY A O 1
ATOM 654 N N . SER A 1 82 ? 11.032 6.124 -3.278 1.00 94.56 82 SER A N 1
ATOM 655 C CA . SER A 1 82 ? 10.166 5.283 -4.109 1.00 94.56 82 SER A CA 1
ATOM 656 C C . SER A 1 82 ? 8.692 5.468 -3.744 1.00 94.56 82 SER A C 1
ATOM 658 O O . SER A 1 82 ? 8.193 4.991 -2.716 1.00 94.56 82 SER A O 1
ATOM 660 N N . ALA A 1 83 ? 7.970 6.176 -4.614 1.00 95.12 83 ALA A N 1
ATOM 661 C CA . ALA A 1 83 ? 6.564 6.490 -4.405 1.00 95.12 83 ALA A CA 1
ATOM 662 C C . ALA A 1 83 ? 5.655 5.249 -4.321 1.00 95.12 83 ALA A C 1
ATOM 664 O O . ALA A 1 83 ? 4.905 5.137 -3.341 1.00 95.12 83 ALA A O 1
ATOM 665 N N . PRO A 1 84 ? 5.713 4.288 -5.267 1.00 96.44 84 PRO A N 1
ATOM 666 C CA . PRO A 1 84 ? 4.896 3.082 -5.167 1.00 96.44 84 PRO A CA 1
ATOM 667 C C . PRO A 1 84 ? 5.217 2.280 -3.904 1.00 96.44 84 PRO A C 1
ATOM 669 O O . PRO A 1 84 ? 4.297 1.759 -3.278 1.00 96.44 84 PRO A O 1
ATOM 672 N N . ALA A 1 85 ? 6.480 2.227 -3.468 1.00 97.50 85 ALA A N 1
ATOM 673 C CA . ALA A 1 85 ? 6.838 1.482 -2.267 1.00 97.50 85 ALA A CA 1
ATOM 674 C C . ALA A 1 85 ? 6.239 2.091 -0.993 1.00 97.50 85 ALA A C 1
ATOM 676 O O . ALA A 1 85 ? 5.661 1.368 -0.178 1.00 97.50 85 ALA A O 1
ATOM 677 N N . ALA A 1 86 ? 6.298 3.417 -0.839 1.00 97.69 86 ALA A N 1
ATOM 678 C CA . ALA A 1 86 ? 5.709 4.112 0.305 1.00 97.69 86 ALA A CA 1
ATOM 679 C C . ALA A 1 86 ? 4.179 3.937 0.375 1.00 97.69 86 ALA A C 1
ATOM 681 O O . ALA A 1 86 ? 3.620 3.675 1.451 1.00 97.69 86 ALA A O 1
ATOM 682 N N . TYR A 1 87 ? 3.500 4.037 -0.773 1.00 98.12 87 TYR A N 1
ATOM 683 C CA . TYR A 1 87 ? 2.059 3.804 -0.864 1.00 98.12 87 TYR A CA 1
ATOM 684 C C . TYR A 1 87 ? 1.699 2.353 -0.526 1.00 98.12 87 TYR A C 1
ATOM 686 O O . TYR A 1 87 ? 0.912 2.102 0.393 1.00 98.12 87 TYR A O 1
ATOM 694 N N . TRP A 1 88 ? 2.303 1.390 -1.228 1.00 98.56 88 TRP A N 1
ATOM 695 C CA . TRP A 1 88 ? 1.953 -0.021 -1.093 1.00 98.56 88 TRP A CA 1
ATOM 696 C C . TRP A 1 88 ? 2.354 -0.615 0.252 1.00 98.56 88 TRP A C 1
ATOM 698 O O . TRP A 1 88 ? 1.633 -1.479 0.745 1.00 98.56 88 TRP A O 1
ATOM 708 N N . LEU A 1 89 ? 3.423 -0.133 0.897 1.00 98.75 89 LEU A N 1
ATOM 709 C CA . LEU A 1 89 ? 3.737 -0.519 2.274 1.00 98.75 89 LEU A CA 1
ATOM 710 C C . LEU A 1 89 ? 2.578 -0.158 3.211 1.00 98.75 89 LEU A C 1
ATOM 712 O O . LEU A 1 89 ? 2.088 -1.002 3.959 1.00 98.75 89 LEU A O 1
ATOM 716 N N . SER A 1 90 ? 2.097 1.082 3.127 1.00 98.44 90 SER A N 1
ATOM 717 C CA . SER A 1 90 ? 1.000 1.584 3.960 1.00 98.44 90 SER A CA 1
ATOM 718 C C . SER A 1 90 ? -0.308 0.834 3.688 1.00 98.44 90 SER A C 1
ATOM 720 O O . SER A 1 90 ? -0.998 0.407 4.618 1.00 98.44 90 SER A O 1
ATOM 722 N N . ALA A 1 91 ? -0.636 0.630 2.410 1.00 98.44 91 ALA A N 1
ATOM 723 C CA . ALA A 1 91 ? -1.841 -0.077 1.991 1.00 98.44 91 ALA A CA 1
ATOM 724 C C . ALA A 1 91 ? -1.809 -1.564 2.386 1.00 98.44 91 ALA A C 1
ATOM 726 O O . ALA A 1 91 ? -2.806 -2.088 2.887 1.00 98.44 91 ALA A O 1
ATOM 727 N N . ALA A 1 92 ? -0.667 -2.237 2.226 1.00 98.44 92 ALA A N 1
ATOM 728 C CA . ALA A 1 92 ? -0.522 -3.646 2.573 1.00 98.44 92 ALA A CA 1
ATOM 729 C C . ALA A 1 92 ? -0.505 -3.881 4.087 1.00 98.44 92 ALA A C 1
ATOM 731 O O . ALA A 1 92 ? -1.128 -4.836 4.540 1.00 98.44 92 ALA A O 1
ATOM 732 N N . LEU A 1 93 ? 0.115 -2.999 4.881 1.00 98.44 93 LEU A N 1
ATOM 733 C CA . LEU A 1 93 ? 0.030 -3.050 6.350 1.00 98.44 93 LEU A CA 1
ATOM 734 C C . LEU A 1 93 ? -1.415 -2.888 6.836 1.00 98.44 93 LEU A C 1
ATOM 736 O O . LEU A 1 93 ? -1.859 -3.595 7.739 1.00 98.44 93 LEU A O 1
ATOM 740 N N . ARG A 1 94 ? -2.202 -2.020 6.186 1.00 97.12 94 ARG A N 1
ATOM 741 C CA . ARG A 1 94 ? -3.650 -1.977 6.427 1.00 97.12 94 ARG A CA 1
ATOM 742 C C . ARG A 1 94 ? -4.312 -3.305 6.038 1.00 97.12 94 ARG A C 1
ATOM 744 O O . ARG A 1 94 ? -5.122 -3.827 6.798 1.00 97.12 94 ARG A O 1
ATOM 751 N N . GLY A 1 95 ? -3.946 -3.876 4.891 1.00 95.06 95 GLY A N 1
ATOM 752 C CA . GLY A 1 95 ? -4.449 -5.167 4.410 1.00 95.06 95 GLY A CA 1
ATOM 753 C C . GLY A 1 95 ? -4.138 -6.363 5.324 1.00 95.06 95 GLY A C 1
ATOM 754 O O . GLY A 1 95 ? -4.936 -7.302 5.385 1.00 95.06 95 GLY A O 1
ATOM 755 N N . THR A 1 96 ? -3.030 -6.335 6.074 1.00 95.88 96 THR A N 1
ATOM 756 C CA . THR A 1 96 ? -2.714 -7.342 7.106 1.00 95.88 96 THR A CA 1
ATOM 757 C C . THR A 1 96 ? -3.438 -7.098 8.432 1.00 95.88 96 THR A C 1
ATOM 759 O O . THR A 1 96 ? -3.467 -7.993 9.276 1.00 95.88 96 THR A O 1
ATOM 762 N N . GLY A 1 97 ? -4.047 -5.923 8.619 1.00 94.50 97 GLY A N 1
ATOM 763 C CA . GLY A 1 97 ? -4.669 -5.494 9.874 1.00 94.50 97 GLY A CA 1
ATOM 764 C C . GLY A 1 97 ? -3.700 -4.836 10.861 1.00 94.50 97 GLY A C 1
ATOM 765 O O . GLY A 1 97 ? -4.111 -4.495 11.970 1.00 94.50 97 GLY A O 1
ATOM 766 N N . ASP A 1 98 ? -2.441 -4.614 10.475 1.00 96.38 98 ASP A N 1
ATOM 767 C CA . ASP A 1 98 ? -1.461 -3.886 11.283 1.00 96.38 98 ASP A CA 1
ATOM 768 C C . ASP A 1 98 ? -1.641 -2.372 11.105 1.00 96.38 98 ASP A C 1
ATOM 770 O O . ASP A 1 98 ? -0.866 -1.663 10.456 1.00 96.38 98 ASP A O 1
ATOM 774 N N . LEU A 1 99 ? -2.752 -1.876 11.649 1.00 96.56 99 LEU A N 1
ATOM 775 C CA . LEU A 1 99 ? -3.184 -0.499 11.442 1.00 96.56 99 LEU A CA 1
ATOM 776 C C . LEU A 1 99 ? -2.248 0.522 12.102 1.00 96.56 99 LEU A C 1
ATOM 778 O O . LEU A 1 99 ? -2.148 1.659 11.639 1.00 96.56 99 LEU A O 1
ATOM 782 N N . GLU A 1 100 ? -1.564 0.138 13.181 1.00 95.94 100 GLU A N 1
ATOM 783 C CA . GLU A 1 100 ? -0.586 1.002 13.840 1.00 95.94 100 GLU A CA 1
ATOM 784 C C . GLU A 1 100 ? 0.628 1.228 12.938 1.00 95.94 100 GLU A C 1
ATOM 786 O O . GLU A 1 100 ? 0.973 2.379 12.656 1.00 95.94 100 GLU A O 1
ATOM 791 N N . ARG A 1 101 ? 1.213 0.154 12.389 1.00 97.75 101 ARG A N 1
ATOM 792 C CA . ARG A 1 101 ? 2.310 0.295 11.428 1.00 97.75 101 ARG A CA 1
ATOM 793 C C . ARG A 1 101 ? 1.858 0.967 10.138 1.00 97.75 101 ARG A C 1
ATOM 795 O O . ARG A 1 101 ? 2.616 1.775 9.613 1.00 97.75 101 ARG A O 1
ATOM 802 N N . ALA A 1 102 ? 0.643 0.703 9.651 1.00 98.38 102 ALA A N 1
ATOM 803 C CA . ALA A 1 102 ? 0.108 1.369 8.460 1.00 98.38 102 ALA A CA 1
ATOM 804 C C . ALA A 1 102 ? 0.079 2.899 8.622 1.00 98.38 102 ALA A C 1
ATOM 806 O O . ALA A 1 102 ? 0.473 3.632 7.716 1.00 98.38 102 ALA A O 1
ATOM 807 N N . TRP A 1 103 ? -0.334 3.389 9.796 1.00 97.88 103 TRP A N 1
ATOM 808 C CA . TRP A 1 103 ? -0.314 4.817 10.121 1.00 97.88 103 TRP A CA 1
ATOM 809 C C . TRP A 1 103 ? 1.096 5.404 10.123 1.00 97.88 103 TRP A C 1
ATOM 811 O O . TRP A 1 103 ? 1.327 6.459 9.531 1.00 97.88 103 TRP A O 1
ATOM 821 N N . HIS A 1 104 ? 2.043 4.736 10.781 1.00 97.88 104 HIS A N 1
ATOM 822 C CA . HIS A 1 104 ? 3.422 5.220 10.846 1.00 97.88 104 HIS A CA 1
ATOM 823 C C . HIS A 1 104 ? 4.095 5.197 9.472 1.00 97.88 104 HIS A C 1
ATOM 825 O O . HIS A 1 104 ? 4.740 6.177 9.103 1.00 97.88 104 HIS A O 1
ATOM 831 N N . ALA A 1 105 ? 3.890 4.132 8.693 1.00 98.25 105 ALA A N 1
ATOM 832 C CA . ALA A 1 105 ? 4.411 4.000 7.335 1.00 98.25 105 ALA A CA 1
ATOM 833 C C . ALA A 1 105 ? 3.871 5.098 6.410 1.00 98.25 105 ALA A C 1
ATOM 835 O O . ALA A 1 105 ? 4.652 5.735 5.709 1.00 98.25 105 ALA A O 1
ATOM 836 N N . ALA A 1 106 ? 2.571 5.399 6.473 1.00 97.94 106 ALA A N 1
ATOM 837 C CA . ALA A 1 106 ? 1.975 6.444 5.643 1.00 97.94 106 ALA A CA 1
ATOM 838 C C . ALA A 1 106 ? 2.508 7.843 6.001 1.00 97.94 106 ALA A C 1
ATOM 840 O O . ALA A 1 106 ? 2.771 8.660 5.119 1.00 97.94 106 ALA A O 1
ATOM 841 N N . ARG A 1 107 ? 2.739 8.118 7.292 1.00 97.44 107 ARG A N 1
ATOM 842 C CA . ARG A 1 107 ? 3.354 9.378 7.747 1.00 97.44 107 ARG A CA 1
ATOM 843 C C . ARG A 1 107 ? 4.819 9.488 7.334 1.00 97.44 107 ARG A C 1
ATOM 845 O O . ARG A 1 107 ? 5.234 10.558 6.899 1.00 97.44 107 ARG A O 1
ATOM 852 N N . ALA A 1 108 ? 5.584 8.402 7.446 1.00 96.81 108 ALA A N 1
ATOM 853 C CA . ALA A 1 108 ? 6.956 8.353 6.951 1.00 96.81 108 ALA A CA 1
ATOM 854 C C . ALA A 1 108 ? 6.987 8.604 5.436 1.00 96.81 108 ALA A C 1
ATOM 856 O O . ALA A 1 108 ? 7.707 9.493 4.991 1.00 96.81 108 ALA A O 1
ATOM 857 N N . GLY A 1 109 ? 6.115 7.927 4.683 1.00 95.88 109 GLY A N 1
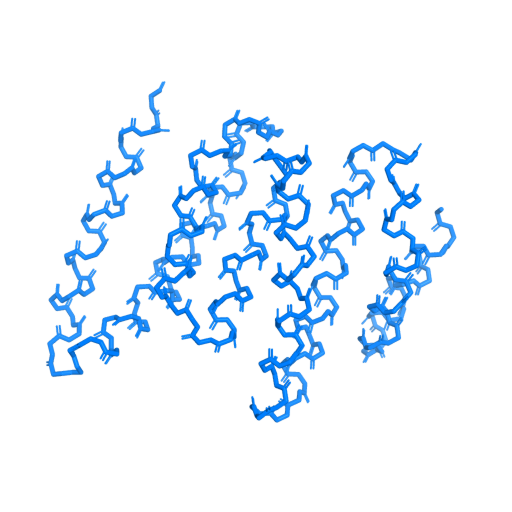ATOM 858 C CA . GLY A 1 109 ? 5.941 8.115 3.245 1.00 95.88 109 GLY A CA 1
ATOM 859 C C . GLY A 1 109 ? 5.584 9.551 2.863 1.00 95.88 109 GLY A C 1
ATOM 860 O O . GLY A 1 109 ? 6.138 10.078 1.910 1.00 95.88 109 GLY A O 1
ATOM 861 N N . TRP A 1 110 ? 4.727 10.239 3.625 1.00 95.81 110 TRP A N 1
ATOM 862 C CA . TRP A 1 110 ? 4.411 11.656 3.385 1.00 95.81 110 TRP A CA 1
ATOM 863 C C . TRP A 1 110 ? 5.630 12.578 3.522 1.00 95.81 110 TRP A C 1
ATOM 865 O O . TRP A 1 110 ? 5.792 13.535 2.752 1.00 95.81 110 TRP A O 1
ATOM 875 N N . ILE A 1 111 ? 6.468 12.316 4.527 1.00 93.94 111 ILE A N 1
ATOM 876 C CA . ILE A 1 111 ? 7.685 13.087 4.797 1.00 93.94 111 ILE A CA 1
ATOM 877 C C . ILE A 1 111 ? 8.719 12.814 3.701 1.00 93.94 111 ILE A C 1
ATOM 879 O O . ILE A 1 111 ? 9.249 13.758 3.115 1.00 93.94 111 ILE A O 1
ATOM 883 N N . THR A 1 112 ? 8.966 11.541 3.380 1.00 93.25 112 THR A N 1
ATOM 884 C CA . THR A 1 112 ? 9.964 11.142 2.379 1.00 93.25 112 THR A CA 1
ATOM 885 C C . THR A 1 112 ? 9.499 11.356 0.942 1.00 93.25 112 THR A C 1
ATOM 887 O O . THR A 1 112 ? 10.340 11.422 0.055 1.00 93.25 112 THR A O 1
ATOM 890 N N . ALA A 1 113 ? 8.203 11.588 0.701 1.00 91.69 113 ALA A N 1
ATOM 891 C CA . ALA A 1 113 ? 7.653 11.961 -0.606 1.00 91.69 113 ALA A CA 1
ATOM 892 C C . ALA A 1 113 ? 8.399 13.137 -1.266 1.00 91.69 113 ALA A C 1
ATOM 894 O O . ALA A 1 113 ? 8.478 13.211 -2.488 1.00 91.69 113 ALA A O 1
ATOM 895 N N . LEU A 1 114 ? 8.977 14.040 -0.463 1.00 88.25 114 LEU A N 1
ATOM 896 C CA . LEU A 1 114 ? 9.787 15.168 -0.939 1.00 88.25 114 LEU A CA 1
ATOM 897 C C . LEU A 1 114 ? 11.091 14.743 -1.629 1.00 88.25 114 LEU A C 1
ATOM 899 O O . LEU A 1 114 ? 11.634 15.517 -2.414 1.00 88.25 114 LEU A O 1
ATOM 903 N N . LEU A 1 115 ? 11.594 13.546 -1.321 1.00 86.94 115 LEU A N 1
ATOM 904 C CA . LEU A 1 115 ? 12.762 12.938 -1.963 1.00 86.94 115 LEU A CA 1
ATOM 905 C C . LEU A 1 115 ? 12.406 12.336 -3.328 1.00 86.94 115 LEU A C 1
ATOM 907 O O . LEU A 1 115 ? 13.282 12.173 -4.173 1.00 86.94 115 LEU A O 1
ATOM 911 N N . GLY A 1 116 ? 11.129 12.002 -3.526 1.00 81.31 116 GLY A N 1
ATOM 912 C CA . GLY A 1 116 ? 10.619 11.390 -4.743 1.00 81.31 116 GLY A CA 1
ATOM 913 C C . GLY A 1 116 ? 10.438 12.379 -5.895 1.00 81.31 116 GLY A C 1
ATOM 914 O O . GLY A 1 116 ? 10.574 13.602 -5.773 1.00 81.31 116 GLY A O 1
ATOM 915 N N . ARG A 1 117 ? 10.084 11.827 -7.056 1.00 72.00 117 ARG A N 1
ATOM 916 C CA . ARG A 1 117 ? 9.788 12.607 -8.266 1.00 72.00 117 ARG A CA 1
ATOM 917 C C . ARG A 1 117 ? 8.528 13.465 -8.083 1.00 72.00 117 ARG A C 1
ATOM 919 O O . ARG A 1 117 ? 7.653 13.144 -7.285 1.00 72.00 117 ARG A O 1
ATOM 926 N N . ASP A 1 118 ? 8.466 14.597 -8.790 1.00 75.06 118 ASP A N 1
ATOM 927 C CA . ASP A 1 118 ? 7.389 15.606 -8.675 1.00 75.06 118 ASP A CA 1
ATOM 928 C C . ASP A 1 118 ? 7.157 16.135 -7.239 1.00 75.06 118 ASP A C 1
ATOM 930 O O . ASP A 1 118 ? 6.058 16.541 -6.861 1.00 75.06 118 ASP A O 1
ATOM 934 N N . ARG A 1 119 ? 8.196 16.072 -6.385 1.00 71.12 119 ARG A N 1
ATOM 935 C CA . ARG A 1 119 ? 8.110 16.368 -4.939 1.00 71.12 119 ARG A CA 1
ATOM 936 C C . ARG A 1 119 ? 6.998 15.576 -4.229 1.00 71.12 119 ARG A C 1
ATOM 938 O O . ARG A 1 119 ? 6.470 16.017 -3.205 1.00 71.12 119 ARG A O 1
ATOM 945 N N . GLY A 1 120 ? 6.625 14.430 -4.801 1.00 80.31 120 GLY A N 1
ATOM 946 C CA . GLY A 1 120 ? 5.646 13.508 -4.253 1.00 80.31 120 GLY A CA 1
ATOM 947 C C . GLY A 1 120 ? 4.213 14.034 -4.213 1.00 80.31 120 GLY A C 1
ATOM 948 O O . GLY A 1 120 ? 3.452 13.589 -3.358 1.00 80.31 120 GLY A O 1
ATOM 949 N N . ALA A 1 121 ? 3.819 14.961 -5.095 1.00 88.62 121 ALA A N 1
ATOM 950 C CA . ALA A 1 121 ? 2.465 15.525 -5.093 1.00 88.62 121 ALA A CA 1
ATOM 951 C C . ALA A 1 121 ? 1.375 14.444 -5.249 1.00 88.62 121 ALA A C 1
ATOM 953 O O . ALA A 1 121 ? 0.439 14.385 -4.448 1.00 88.62 121 ALA A O 1
ATOM 954 N N . ALA A 1 122 ? 1.538 13.546 -6.228 1.00 91.19 122 ALA A N 1
ATOM 955 C CA . ALA A 1 122 ? 0.628 12.419 -6.449 1.00 91.19 122 ALA A CA 1
ATOM 956 C C . ALA A 1 122 ? 0.610 11.450 -5.252 1.00 91.19 122 ALA A C 1
ATOM 958 O O . ALA A 1 122 ? -0.451 11.172 -4.697 1.00 91.19 122 ALA A O 1
ATOM 959 N N . LEU A 1 123 ? 1.792 11.028 -4.785 1.00 94.12 123 LEU A N 1
ATOM 960 C CA . LEU A 1 123 ? 1.931 10.143 -3.624 1.00 94.12 123 LEU A CA 1
ATOM 961 C C . LEU A 1 123 ? 1.244 10.718 -2.381 1.00 94.12 123 LEU A C 1
ATOM 963 O O . LEU A 1 123 ? 0.516 10.014 -1.687 1.00 94.12 123 LEU A O 1
ATOM 967 N N . ARG A 1 124 ? 1.459 12.005 -2.096 1.00 95.00 124 ARG A N 1
ATOM 968 C CA . ARG A 1 124 ? 0.843 12.696 -0.960 1.00 95.00 124 ARG A CA 1
ATOM 969 C C . ARG A 1 124 ? -0.679 12.689 -1.066 1.00 95.00 124 ARG A C 1
ATOM 971 O O . ARG A 1 124 ? -1.337 12.383 -0.077 1.00 95.00 124 ARG A O 1
ATOM 978 N N . ALA A 1 125 ? -1.241 12.954 -2.245 1.00 95.62 125 ALA A N 1
ATOM 979 C CA . ALA A 1 125 ? -2.688 12.889 -2.452 1.00 95.62 125 ALA A CA 1
ATOM 980 C C . ALA A 1 125 ? -3.257 11.475 -2.216 1.00 95.62 125 ALA A C 1
ATOM 982 O O . ALA A 1 125 ? -4.323 11.327 -1.614 1.00 95.62 125 ALA A O 1
ATOM 983 N N . ASP A 1 126 ? -2.543 10.433 -2.645 1.00 96.38 126 ASP A N 1
ATOM 984 C CA . ASP A 1 126 ? -2.980 9.048 -2.454 1.00 96.38 126 ASP A CA 1
ATOM 985 C C . ASP A 1 126 ? -2.837 8.574 -1.001 1.00 96.38 126 ASP A C 1
ATOM 987 O O . ASP A 1 126 ? -3.740 7.913 -0.479 1.00 96.38 126 ASP A O 1
ATOM 991 N N . LEU A 1 127 ? -1.758 8.962 -0.312 1.00 97.56 127 LEU A N 1
ATOM 992 C CA . LEU A 1 127 ? -1.572 8.704 1.119 1.00 97.56 127 LEU A CA 1
ATOM 993 C C . LEU A 1 127 ? -2.616 9.434 1.970 1.00 97.56 127 LEU A C 1
ATOM 995 O O . LEU A 1 127 ? -3.153 8.838 2.902 1.00 97.56 127 LEU A O 1
ATOM 999 N N . ASP A 1 128 ? -2.945 10.685 1.636 1.00 97.69 128 ASP A N 1
ATOM 1000 C CA . ASP A 1 128 ? -4.008 11.444 2.305 1.00 97.69 128 ASP A CA 1
ATOM 1001 C C . ASP A 1 128 ? -5.346 10.708 2.206 1.00 97.69 128 ASP A C 1
ATOM 1003 O O . ASP A 1 128 ? -5.996 10.446 3.220 1.00 97.69 128 ASP A O 1
ATOM 1007 N N . ARG A 1 129 ? -5.708 10.265 0.996 1.00 98.19 129 ARG A N 1
ATOM 1008 C CA . ARG A 1 129 ? -6.923 9.476 0.770 1.00 98.19 129 ARG A CA 1
ATOM 1009 C C . ARG A 1 129 ? -6.910 8.176 1.577 1.00 98.19 129 ARG A C 1
ATOM 1011 O O . ARG A 1 129 ? -7.898 7.872 2.243 1.00 98.19 129 ARG A O 1
ATOM 1018 N N . LEU A 1 130 ? -5.805 7.427 1.547 1.00 98.06 130 LEU A N 1
ATOM 1019 C CA . LEU A 1 130 ? -5.655 6.163 2.278 1.00 98.06 130 LEU A CA 1
ATOM 1020 C C . LEU A 1 130 ? -5.797 6.356 3.795 1.00 98.06 130 LEU A C 1
ATOM 1022 O O . LEU A 1 130 ? -6.472 5.569 4.466 1.00 98.06 130 LEU A O 1
ATOM 1026 N N . ILE A 1 131 ? -5.181 7.406 4.337 1.00 98.19 131 ILE A N 1
ATOM 1027 C CA . ILE A 1 131 ? -5.233 7.731 5.760 1.00 98.19 131 ILE A CA 1
ATOM 1028 C C . ILE A 1 131 ? -6.652 8.118 6.178 1.00 98.19 131 ILE A C 1
ATOM 1030 O O . ILE A 1 131 ? -7.192 7.533 7.119 1.00 98.19 131 ILE A O 1
ATOM 1034 N N . VAL A 1 132 ? -7.252 9.083 5.480 1.00 98.12 132 VAL A N 1
ATOM 1035 C CA . VAL A 1 132 ? -8.541 9.680 5.855 1.00 98.12 132 VAL A CA 1
ATOM 1036 C C . VAL A 1 132 ? -9.687 8.687 5.673 1.00 98.12 132 VAL A C 1
ATOM 1038 O O . VAL A 1 132 ? -10.583 8.626 6.512 1.00 98.12 132 VAL A O 1
ATOM 1041 N N . GLN A 1 133 ? -9.666 7.902 4.594 1.00 97.44 133 GLN A N 1
ATOM 1042 C CA . GLN A 1 133 ? -10.781 7.021 4.237 1.00 97.44 133 GLN A CA 1
ATOM 1043 C C . GLN A 1 133 ? -10.615 5.585 4.745 1.00 97.44 133 GLN A C 1
ATOM 1045 O O . GLN A 1 133 ? -11.611 4.881 4.884 1.00 97.44 133 GLN A O 1
ATOM 1050 N N . GLY A 1 134 ? -9.382 5.137 5.006 1.00 96.31 134 GLY A N 1
ATOM 1051 C CA . GLY A 1 134 ? -9.088 3.757 5.398 1.00 96.31 134 GLY A CA 1
ATOM 1052 C C . GLY A 1 134 ? -8.517 3.642 6.807 1.00 96.31 134 GLY A C 1
ATOM 1053 O O . GLY A 1 134 ? -9.155 3.087 7.697 1.00 96.31 134 GLY A O 1
ATOM 1054 N N . ILE A 1 135 ? -7.307 4.167 7.018 1.00 97.69 135 ILE A N 1
ATOM 1055 C CA . ILE A 1 135 ? -6.533 3.896 8.241 1.00 97.69 135 ILE A CA 1
ATOM 1056 C C . ILE A 1 135 ? -7.183 4.527 9.480 1.00 97.69 135 ILE A C 1
ATOM 1058 O O . ILE A 1 135 ? -7.346 3.840 10.486 1.00 97.69 135 ILE A O 1
ATOM 1062 N N . ILE A 1 136 ? -7.557 5.812 9.442 1.00 97.25 136 ILE A N 1
ATOM 1063 C CA . ILE A 1 136 ? -8.126 6.500 10.615 1.00 97.25 136 ILE A CA 1
ATOM 1064 C C . ILE A 1 136 ? -9.444 5.853 11.072 1.00 97.25 136 ILE A C 1
ATOM 1066 O O . ILE A 1 136 ? -9.517 5.489 12.249 1.00 97.25 136 ILE A O 1
ATOM 1070 N N . PRO A 1 137 ? -10.458 5.652 10.201 1.00 96.56 137 PRO A N 1
ATOM 1071 C CA . PRO A 1 137 ? -11.720 5.046 10.622 1.00 96.56 137 PRO A CA 1
ATOM 1072 C C . PRO A 1 137 ? -11.538 3.656 11.242 1.00 96.56 137 PRO A C 1
ATOM 1074 O O . PRO A 1 137 ? -12.131 3.356 12.278 1.00 96.56 137 PRO A O 1
ATOM 1077 N N . GLU A 1 138 ? -10.682 2.820 10.649 1.00 95.81 138 GLU A N 1
ATOM 1078 C CA . GLU A 1 138 ? -10.426 1.464 11.141 1.00 95.81 138 GLU A CA 1
ATOM 1079 C C . GLU A 1 138 ? -9.689 1.469 12.483 1.00 95.81 138 GLU A C 1
ATOM 1081 O O . GLU A 1 138 ? -10.057 0.724 13.394 1.00 95.81 138 GLU A O 1
ATOM 1086 N N . ARG A 1 139 ? -8.690 2.345 12.651 1.00 95.12 139 ARG A N 1
ATOM 1087 C CA . ARG A 1 139 ? -7.973 2.493 13.927 1.00 95.12 139 ARG A CA 1
ATOM 1088 C C . ARG A 1 139 ? -8.882 3.000 15.030 1.00 95.12 139 ARG A C 1
ATOM 1090 O O . ARG A 1 139 ? -8.828 2.481 16.142 1.00 95.12 139 ARG A O 1
ATOM 1097 N N . ALA A 1 140 ? -9.713 3.992 14.736 1.00 94.25 140 ALA A N 1
ATOM 1098 C CA . ALA A 1 140 ? -10.630 4.551 15.713 1.00 94.25 140 ALA A CA 1
ATOM 1099 C C . ALA A 1 140 ? -11.673 3.520 16.165 1.00 94.25 140 ALA A C 1
ATOM 1101 O O . ALA A 1 140 ? -11.928 3.394 17.363 1.00 94.25 140 ALA A O 1
ATOM 1102 N N . ALA A 1 141 ? -12.212 2.736 15.226 1.00 93.50 141 ALA A N 1
ATOM 1103 C CA . ALA A 1 141 ? -13.116 1.631 15.533 1.00 93.50 141 ALA A CA 1
ATOM 1104 C C . ALA A 1 141 ? -12.448 0.545 16.395 1.00 93.50 141 ALA A C 1
ATOM 1106 O O . ALA A 1 141 ? -13.106 -0.014 17.269 1.00 93.50 141 ALA A O 1
ATOM 1107 N N . LEU A 1 142 ? -11.154 0.268 16.184 1.00 91.31 142 LEU A N 1
ATOM 1108 C CA . LEU A 1 142 ? -10.392 -0.698 16.981 1.00 91.31 142 LEU A CA 1
ATOM 1109 C C . LEU A 1 142 ? -10.081 -0.186 18.399 1.00 91.31 142 LEU A C 1
ATOM 1111 O O . LEU A 1 142 ? -10.191 -0.945 19.358 1.00 91.31 142 LEU A O 1
ATOM 1115 N N . LEU A 1 143 ? -9.679 1.081 18.535 1.00 89.75 143 LEU A N 1
ATOM 1116 C CA . LEU A 1 143 ? -9.261 1.669 19.812 1.00 89.75 143 LEU A CA 1
ATOM 1117 C C . LEU A 1 143 ? -10.441 1.936 20.748 1.00 89.75 143 LEU A C 1
ATOM 1119 O O . LEU A 1 143 ? -10.362 1.641 21.939 1.00 89.75 143 LEU A O 1
ATOM 1123 N N . GLN A 1 144 ? -11.518 2.524 20.223 1.00 89.81 144 GLN A N 1
ATOM 1124 C CA . GLN A 1 144 ? -12.707 2.869 21.000 1.00 89.81 144 GLN A CA 1
ATOM 1125 C C . GLN A 1 144 ? -13.966 2.686 20.145 1.00 89.81 144 GLN A C 1
ATOM 1127 O O . GLN A 1 144 ? -14.442 3.644 19.538 1.00 89.81 144 GLN A O 1
ATOM 1132 N N . PRO A 1 145 ? -14.565 1.482 20.122 1.00 83.31 145 PRO A N 1
ATOM 1133 C CA . PRO A 1 145 ? -15.761 1.217 19.322 1.00 83.31 145 PRO A CA 1
ATOM 1134 C C . PRO A 1 145 ? -16.922 2.182 19.617 1.00 83.31 145 PRO A C 1
ATOM 1136 O O . PRO A 1 145 ? -17.601 2.637 18.698 1.00 83.31 145 PRO A O 1
ATOM 1139 N N . THR A 1 146 ? -17.117 2.534 20.892 1.00 86.44 146 THR A N 1
ATOM 1140 C CA . THR A 1 146 ? -18.229 3.378 21.363 1.00 86.44 146 THR A CA 1
ATOM 1141 C C . THR A 1 146 ? -18.046 4.866 21.045 1.00 86.44 146 THR A C 1
ATOM 1143 O O . THR A 1 146 ? -19.041 5.566 20.889 1.00 86.44 146 THR A O 1
ATOM 1146 N N . ASP A 1 147 ? -16.804 5.347 20.918 1.00 87.81 147 ASP A N 1
ATOM 1147 C CA . ASP A 1 147 ? -16.489 6.764 20.655 1.00 87.81 147 ASP A CA 1
ATOM 1148 C C . ASP A 1 147 ? -15.504 6.942 19.485 1.00 87.81 147 ASP A C 1
ATOM 1150 O O . ASP A 1 147 ? -14.658 7.839 19.429 1.00 87.81 147 ASP A O 1
ATOM 1154 N N . SER A 1 148 ? -15.627 6.059 18.493 1.00 89.38 148 SER A N 1
ATOM 1155 C CA . SER A 1 148 ? -14.768 6.036 17.305 1.00 89.38 148 SER A CA 1
ATOM 1156 C C . SER A 1 148 ? -14.796 7.360 16.535 1.00 89.38 148 SER A C 1
ATOM 1158 O O . SER A 1 148 ? -13.828 7.712 15.861 1.00 89.38 148 SER A O 1
ATOM 1160 N N . LYS A 1 149 ? -15.869 8.148 16.663 1.00 90.81 149 LYS A N 1
ATOM 1161 C CA . LYS A 1 149 ? -15.972 9.469 16.042 1.00 90.81 149 LYS A CA 1
ATOM 1162 C C . LYS A 1 149 ? -15.033 10.486 16.694 1.00 90.81 149 LYS A C 1
ATOM 1164 O O . LYS A 1 149 ? -14.313 11.157 15.959 1.00 90.81 149 LYS A O 1
ATOM 1169 N N . ALA A 1 150 ? -14.999 10.586 18.027 1.00 91.44 150 ALA A N 1
ATOM 1170 C CA . ALA A 1 150 ? -14.100 11.518 18.712 1.00 91.44 150 ALA A CA 1
ATOM 1171 C C . ALA A 1 150 ? -12.628 11.153 18.473 1.00 91.44 150 ALA A C 1
ATOM 1173 O O . ALA A 1 150 ? -11.819 12.025 18.147 1.00 91.44 150 ALA A O 1
ATOM 1174 N N . VAL A 1 151 ? -12.300 9.856 18.531 1.00 92.88 151 VAL A N 1
ATOM 1175 C CA . VAL A 1 151 ? -10.954 9.357 18.207 1.00 92.88 151 VAL A CA 1
ATOM 1176 C C . VAL A 1 151 ? -10.583 9.684 16.759 1.00 92.88 151 VAL A C 1
ATOM 1178 O O . VAL A 1 151 ? -9.507 10.229 16.518 1.00 92.88 151 VAL A O 1
ATOM 1181 N N . SER A 1 152 ? -11.485 9.451 15.798 1.00 94.12 152 SER A N 1
ATOM 1182 C CA . SER A 1 152 ? -11.250 9.814 14.391 1.00 94.12 152 SER A CA 1
ATOM 1183 C C . SER A 1 152 ? -10.971 11.308 14.223 1.00 94.12 152 SER A C 1
ATOM 1185 O O . SER A 1 152 ? -10.053 11.682 13.498 1.00 94.12 152 SER A O 1
ATOM 1187 N N . THR A 1 153 ? -11.727 12.175 14.907 1.00 95.44 153 THR A N 1
ATOM 1188 C CA . THR A 1 153 ? -11.514 13.630 14.865 1.00 95.44 153 THR A CA 1
ATOM 1189 C C . THR A 1 153 ? -10.145 14.025 15.417 1.00 95.44 153 THR A C 1
ATOM 1191 O O . THR A 1 153 ? -9.460 14.834 14.793 1.00 95.44 153 THR A O 1
ATOM 1194 N N . SER A 1 154 ? -9.716 13.432 16.536 1.00 95.25 154 SER A N 1
ATOM 1195 C CA . SER A 1 154 ? -8.378 13.671 17.093 1.00 95.25 154 SER A CA 1
ATOM 1196 C C . SER A 1 154 ? -7.281 13.254 16.112 1.00 95.25 154 SER A C 1
ATOM 1198 O O . SER A 1 154 ? -6.362 14.021 15.834 1.00 95.25 154 SER A O 1
ATOM 1200 N N . MET A 1 155 ? -7.405 12.064 15.524 1.00 96.12 155 MET A N 1
ATOM 1201 C CA . MET A 1 155 ? -6.418 11.540 14.578 1.00 96.12 155 MET A CA 1
ATOM 1202 C C . MET A 1 155 ? -6.359 12.350 13.276 1.00 96.12 155 MET A C 1
ATOM 1204 O O . MET A 1 155 ? -5.279 12.540 12.720 1.00 96.12 155 MET A O 1
ATOM 1208 N N . LEU A 1 156 ? -7.496 12.867 12.798 1.00 97.12 156 LEU A N 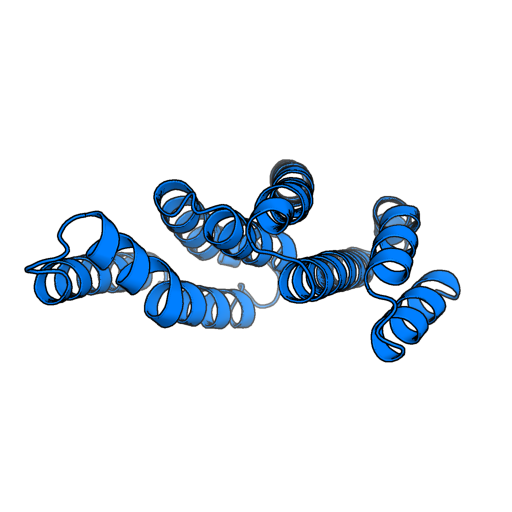1
ATOM 1209 C CA . LEU A 1 156 ? -7.524 13.799 11.668 1.00 97.12 156 LEU A CA 1
ATOM 1210 C C . LEU A 1 156 ? -6.781 15.097 12.005 1.00 97.12 156 LEU A C 1
ATOM 1212 O O . LEU A 1 156 ? -6.002 15.572 11.185 1.00 97.12 156 LEU A O 1
ATOM 1216 N N . ALA A 1 157 ? -6.954 15.643 13.212 1.00 97.25 157 ALA A N 1
ATOM 1217 C CA . ALA A 1 157 ? -6.220 16.833 13.639 1.00 97.25 157 ALA A CA 1
ATOM 1218 C C . ALA A 1 157 ? -4.699 16.588 13.700 1.00 97.25 157 ALA A C 1
ATOM 1220 O O . ALA A 1 157 ? -3.922 17.429 13.248 1.00 97.25 157 ALA A O 1
ATOM 1221 N N . GLU A 1 158 ? -4.267 15.422 14.192 1.00 96.88 158 GLU A N 1
ATOM 1222 C CA . GLU A 1 158 ? -2.854 15.011 14.163 1.00 96.88 158 GLU A CA 1
ATOM 1223 C C . GLU A 1 158 ? -2.307 14.906 12.734 1.00 96.88 158 GLU A C 1
ATOM 1225 O O . GLU A 1 158 ? -1.176 15.321 12.462 1.00 96.88 158 GLU A O 1
ATOM 1230 N N . TRP A 1 159 ? -3.109 14.367 11.813 1.00 97.56 159 TRP A N 1
ATOM 1231 C CA . TRP A 1 159 ? -2.745 14.263 10.405 1.00 97.56 159 TRP A CA 1
ATOM 1232 C C . TRP A 1 159 ? -2.588 15.638 9.747 1.00 97.56 159 TRP A C 1
ATOM 1234 O O . TRP A 1 159 ? -1.552 15.912 9.141 1.00 97.56 159 TRP A O 1
ATOM 1244 N N . GLU A 1 160 ? -3.560 16.537 9.918 1.00 97.12 160 GLU A N 1
ATOM 1245 C CA . GLU A 1 160 ? -3.489 17.905 9.385 1.00 97.12 160 GLU A CA 1
ATOM 1246 C C . GLU A 1 160 ? -2.302 18.691 9.958 1.00 97.12 160 GLU A C 1
ATOM 1248 O O . GLU A 1 160 ? -1.609 19.398 9.222 1.00 97.12 160 GLU A O 1
ATOM 1253 N N . ALA A 1 161 ? -2.007 18.527 11.252 1.00 96.38 161 ALA A N 1
ATOM 1254 C CA . ALA A 1 161 ? -0.845 19.148 11.883 1.00 96.38 161 ALA A CA 1
ATOM 1255 C C . ALA A 1 161 ? 0.475 18.665 11.257 1.00 96.38 161 ALA A C 1
ATOM 1257 O O . ALA A 1 161 ? 1.362 19.479 10.980 1.00 96.38 161 ALA A O 1
ATOM 1258 N N . LEU A 1 162 ? 0.598 17.361 10.977 1.00 95.62 162 LEU A N 1
ATOM 1259 C CA . LEU A 1 162 ? 1.754 16.814 10.264 1.00 95.62 162 LEU A CA 1
ATOM 1260 C C . LEU A 1 162 ? 1.860 17.400 8.851 1.00 95.62 162 LEU A C 1
ATOM 1262 O O . LEU A 1 162 ? 2.928 17.884 8.475 1.00 95.62 162 LEU A O 1
ATOM 1266 N N . LYS A 1 163 ? 0.767 17.394 8.077 1.00 94.56 163 LYS A N 1
ATOM 1267 C CA . LYS A 1 163 ? 0.766 17.958 6.721 1.00 94.56 163 LYS A CA 1
ATOM 1268 C C . LYS A 1 163 ? 1.216 19.416 6.743 1.00 94.56 163 LYS A C 1
ATOM 1270 O O . LYS A 1 163 ? 2.104 19.777 5.975 1.00 94.56 163 LYS A O 1
ATOM 1275 N N . GLY A 1 164 ? 0.689 20.228 7.658 1.00 92.69 164 GLY A N 1
ATOM 1276 C CA . GLY A 1 164 ? 1.074 21.632 7.815 1.00 92.69 164 GLY A CA 1
ATOM 1277 C C . GLY A 1 164 ? 2.554 21.840 8.163 1.00 92.69 164 GLY A C 1
ATOM 1278 O O . GLY A 1 164 ? 3.174 22.773 7.651 1.00 92.69 164 GLY A O 1
ATOM 1279 N N . ALA A 1 165 ? 3.140 20.961 8.983 1.00 92.25 165 ALA A N 1
ATOM 1280 C CA . ALA A 1 165 ? 4.559 21.017 9.344 1.00 92.25 165 ALA A CA 1
ATOM 1281 C C . ALA A 1 165 ? 5.505 20.670 8.177 1.00 92.25 165 ALA A C 1
ATOM 1283 O O . ALA A 1 165 ? 6.612 21.198 8.125 1.00 92.25 165 ALA A O 1
ATOM 1284 N N . TRP A 1 166 ? 5.062 19.829 7.234 1.00 87.56 166 TRP A N 1
ATOM 1285 C CA . TRP A 1 166 ? 5.877 19.286 6.132 1.00 87.56 166 TRP A CA 1
ATOM 1286 C C . TRP A 1 166 ? 5.411 19.722 4.727 1.00 87.56 166 TRP A C 1
ATOM 1288 O O . TRP A 1 166 ? 5.753 19.088 3.722 1.00 87.56 166 TRP A O 1
ATOM 1298 N N . SER A 1 167 ? 4.602 20.784 4.650 1.00 72.56 167 SER A N 1
ATOM 1299 C CA . SER A 1 167 ? 4.153 21.417 3.394 1.00 72.56 167 SER A CA 1
ATOM 1300 C C . SER A 1 167 ? 4.829 22.767 3.115 1.00 72.56 167 SER A C 1
ATOM 1302 O O . SER A 1 167 ? 4.443 23.446 2.167 1.00 72.56 167 SER A O 1
ATOM 1304 N N . ARG A 1 168 ? 5.808 23.166 3.936 1.00 57.50 168 ARG A N 1
ATOM 1305 C CA . ARG A 1 168 ? 6.684 24.327 3.704 1.00 57.50 168 ARG A CA 1
ATOM 1306 C C . ARG A 1 168 ? 8.029 23.858 3.176 1.00 57.50 168 ARG A C 1
ATOM 1308 O O . ARG A 1 168 ? 8.602 24.604 2.356 1.00 57.50 168 ARG A O 1
#

pLDDT: mean 93.84, std 6.15, range [57.5, 98.75]

Secondary structure (DSSP, 8-state):
-HHHHHHHHHHHTT-HHHHHHHHHHHHHHHGGG-HHHHHHHHHHHHHHHHHHHHTS-HHHHHHHHHHHHHHHHHHHHH-TT-HHHHHHHHHHHHHHT-HHHHHHHHHHHHHHGGGSGGGGHHHHHHHHHHIIIIIHHHHHHHH-GGGHHHHHHHHHHHHHHHHHHT--

Sequence (168 aa):
ELTIGVGEYLYLEDRFGIAAETFERVLDVSLRLGPEAHERVLDWWATALDRLALSRPREIRGGIYARIVSRMEKELAEDPGSAPAAYWLSAALRGTGDLERAWHAARAGWITALLGRDRGAALRADLDRLIVQGIIPERAALLQPTDSKAVSTSMLAEWEALKGAWSR

Radius of gyration: 16.62 Å; chains: 1; bounding box: 37×40×45 Å